Protein AF-A0A259BJZ9-F1 (afdb_monomer_lite)

Secondary structure (DSSP, 8-state):
---------TTTS--------TTHHHHHHHHHHHHSTTTTT-S-SHHHHHHHHHHHHHHHTSSS--HHHHHHHHHHHHHHHHHHS--SSSGGG-TTTTTGGGS-SSHHHHTSTTSS-SS-GGGGGHHHHHHTTSS--

Radius of gyration: 18.39 Å; chains: 1; bounding box: 42×37×54 Å

Foldseek 3Di:
DDDDPDDDDPVNDDPPPDDPCVCVVVVQVVVLCVVPNLCSLDPDCVLVVLLLQLCVVQVVVVPDDHSLLSSQLSQLLVLLVVLVPDPDDVPPPRFQNVQCVVFDNDSVRRSDQQSRHNDDSNVSCPSVCCVVVVDPD

pLDDT: mean 79.38, std 12.77, range [34.75, 93.5]

Structure (mmCIF, N/CA/C/O backbone):
data_AF-A0A259BJZ9-F1
#
_entry.id   AF-A0A259BJZ9-F1
#
loop_
_atom_site.group_PDB
_atom_site.id
_atom_site.type_symbol
_atom_site.label_atom_id
_atom_site.label_alt_id
_atom_site.label_comp_id
_atom_site.label_asym_id
_atom_site.label_entity_id
_atom_site.label_seq_id
_atom_site.pdbx_PDB_ins_code
_atom_site.Cartn_x
_atom_site.Cartn_y
_atom_site.Cartn_z
_atom_site.occupancy
_atom_site.B_iso_or_equiv
_atom_site.auth_seq_id
_atom_site.auth_comp_id
_atom_site.auth_asym_id
_atom_site.auth_atom_id
_atom_site.pdbx_PDB_model_num
ATOM 1 N N . MET A 1 1 ? -25.841 13.158 -36.930 1.00 34.75 1 MET A N 1
ATOM 2 C CA . MET A 1 1 ? -25.240 13.089 -35.580 1.00 34.75 1 MET A CA 1
ATOM 3 C C . MET A 1 1 ? -25.734 14.289 -34.794 1.00 34.75 1 MET A C 1
ATOM 5 O O . MET A 1 1 ? -25.392 15.411 -35.137 1.00 34.75 1 MET A O 1
ATOM 9 N N . THR A 1 2 ? -26.622 14.067 -33.833 1.00 39.22 2 THR A N 1
ATOM 10 C CA . THR A 1 2 ? -27.278 15.107 -33.030 1.00 39.22 2 THR A CA 1
ATOM 11 C C . THR A 1 2 ? -26.393 15.444 -31.830 1.00 39.22 2 THR A C 1
ATOM 13 O O . THR A 1 2 ? -26.201 14.609 -30.951 1.00 39.22 2 THR A O 1
ATOM 16 N N . ALA A 1 3 ? -25.812 16.645 -31.808 1.00 47.62 3 ALA A N 1
ATOM 17 C CA . ALA A 1 3 ? -25.043 17.137 -30.668 1.00 47.62 3 ALA A CA 1
ATOM 18 C C . ALA A 1 3 ? -26.011 17.589 -29.563 1.00 47.62 3 ALA A C 1
ATOM 20 O O . ALA A 1 3 ? -26.639 18.642 -29.671 1.00 47.62 3 ALA A O 1
ATOM 21 N N . ALA A 1 4 ? -26.164 16.773 -28.520 1.00 52.53 4 ALA A N 1
ATOM 22 C CA . ALA A 1 4 ? -26.916 17.144 -27.329 1.00 52.53 4 ALA A CA 1
ATOM 23 C C . ALA A 1 4 ? -26.054 18.075 -26.462 1.00 52.53 4 ALA A C 1
ATOM 25 O O . ALA A 1 4 ? -25.065 17.650 -25.867 1.00 52.53 4 ALA A O 1
ATOM 26 N N . TRP A 1 5 ? -26.424 19.354 -26.410 1.00 53.88 5 TRP A N 1
ATOM 27 C CA . TRP A 1 5 ? -25.832 20.340 -25.508 1.00 53.88 5 TRP A CA 1
ATOM 28 C C . TRP A 1 5 ? -26.392 20.136 -24.094 1.00 53.88 5 TRP A C 1
ATOM 30 O O . TRP A 1 5 ? -27.387 20.745 -23.714 1.00 53.88 5 TRP A O 1
ATOM 40 N N . GLY A 1 6 ? -25.781 19.226 -23.335 1.00 62.59 6 GLY A N 1
ATOM 41 C CA . GLY A 1 6 ? -26.036 19.049 -21.904 1.00 62.59 6 GLY A CA 1
ATOM 42 C C . GLY A 1 6 ? -25.027 19.830 -21.060 1.00 62.59 6 GLY A C 1
ATOM 43 O O . GLY A 1 6 ? -23.846 19.895 -21.399 1.00 62.59 6 GLY A O 1
ATOM 44 N N . ILE A 1 7 ? -25.485 20.422 -19.956 1.00 59.72 7 ILE A N 1
ATOM 45 C CA . ILE A 1 7 ? -24.616 21.024 -18.936 1.00 59.72 7 ILE A CA 1
ATOM 46 C C . ILE A 1 7 ? -23.792 19.892 -18.309 1.00 59.72 7 ILE A C 1
ATOM 48 O O . ILE A 1 7 ? -24.357 19.020 -17.655 1.00 59.72 7 ILE A O 1
ATOM 52 N N . LEU A 1 8 ? -22.472 19.903 -18.518 1.00 57.41 8 LEU A N 1
ATOM 53 C CA . LEU A 1 8 ? -21.542 18.966 -17.879 1.00 57.41 8 LEU A CA 1
ATOM 54 C C . LEU A 1 8 ? -21.640 19.113 -16.357 1.00 57.41 8 LEU A C 1
ATOM 56 O O . LEU A 1 8 ? -21.327 20.178 -15.816 1.00 57.41 8 LEU A O 1
ATOM 60 N N . GLN A 1 9 ? -22.054 18.056 -15.656 1.00 61.16 9 GLN A N 1
ATOM 61 C CA . GLN A 1 9 ? -21.963 18.027 -14.203 1.00 61.16 9 GLN A CA 1
ATOM 62 C C . GLN A 1 9 ? -20.505 17.773 -13.787 1.00 61.16 9 GLN A C 1
ATOM 64 O O . GLN A 1 9 ? -19.765 17.084 -14.490 1.00 61.16 9 GLN A O 1
ATOM 69 N N . PRO A 1 10 ? -20.050 18.276 -12.625 1.00 57.12 10 PRO A N 1
ATOM 70 C CA . PRO A 1 10 ? -18.699 18.007 -12.123 1.00 57.12 10 PRO A CA 1
ATOM 71 C C . PRO A 1 10 ? -18.361 16.511 -11.981 1.00 57.12 10 PRO A C 1
ATOM 73 O O . PRO A 1 10 ? -17.187 16.153 -11.987 1.00 57.12 10 PRO A O 1
ATOM 76 N N . SER A 1 11 ? -19.371 15.641 -11.870 1.00 58.53 11 SER A N 1
ATOM 77 C CA . SER A 1 11 ? -19.234 14.178 -11.907 1.00 58.53 11 SER A CA 1
ATOM 78 C C . SER A 1 11 ? -18.813 13.624 -13.270 1.00 58.53 11 SER A C 1
ATOM 80 O O . SER A 1 11 ? -18.213 12.553 -13.324 1.00 58.53 11 SER A O 1
ATOM 82 N N . ASP A 1 12 ? -19.110 14.345 -14.352 1.00 57.78 12 ASP A N 1
ATOM 83 C CA . ASP A 1 12 ? -18.918 13.901 -15.738 1.00 57.78 12 ASP A CA 1
ATOM 84 C C . ASP A 1 12 ? -17.496 14.180 -16.238 1.00 57.78 12 ASP A C 1
ATOM 86 O O . ASP A 1 12 ? -17.064 13.653 -17.264 1.00 57.78 12 ASP A O 1
ATOM 90 N N . ILE A 1 13 ? -16.745 15.001 -15.500 1.00 61.94 13 ILE A N 1
ATOM 91 C CA . ILE A 1 13 ? -15.348 15.301 -15.783 1.00 61.94 13 ILE A CA 1
ATOM 92 C C . ILE A 1 13 ? -14.497 14.397 -14.886 1.00 61.94 13 ILE A C 1
ATOM 94 O O . ILE A 1 13 ? -14.336 14.698 -13.697 1.00 61.94 13 ILE A O 1
ATOM 98 N N . PRO A 1 14 ? -13.898 13.305 -15.404 1.00 56.66 14 PRO A N 1
ATOM 99 C CA . PRO A 1 14 ? -12.884 12.594 -14.644 1.00 56.66 14 PRO A CA 1
ATOM 100 C C . PRO A 1 14 ? -11.794 13.603 -14.282 1.00 56.66 14 PRO A C 1
ATOM 102 O O . PRO A 1 14 ? -11.233 14.261 -15.159 1.00 56.66 14 PRO A O 1
ATOM 105 N N . SER A 1 15 ? -11.526 13.763 -12.984 1.00 57.22 15 SER A N 1
ATOM 106 C CA . SER A 1 15 ? -10.479 14.649 -12.469 1.00 57.22 15 SER A CA 1
ATOM 107 C C . SER A 1 15 ? -9.121 14.207 -13.021 1.00 57.22 15 SER A C 1
ATOM 109 O O . SER A 1 15 ? -8.409 13.382 -12.446 1.00 57.22 15 SER A O 1
ATOM 111 N N . ALA A 1 16 ? -8.769 14.727 -14.194 1.00 54.88 16 ALA A N 1
ATOM 112 C CA . ALA A 1 16 ? -7.509 14.461 -14.849 1.00 54.88 16 ALA A CA 1
ATOM 113 C C . ALA A 1 16 ? -6.460 15.364 -14.207 1.00 54.88 16 ALA A C 1
ATOM 115 O O . ALA A 1 16 ? -6.182 16.479 -14.657 1.00 54.88 16 ALA A O 1
ATOM 116 N N . ARG A 1 17 ? -5.863 14.888 -13.113 1.00 56.38 17 ARG A N 1
ATOM 117 C CA . ARG A 1 17 ? -4.683 15.536 -12.549 1.00 56.38 17 ARG A CA 1
ATOM 118 C C . ARG A 1 17 ? -3.557 15.435 -13.577 1.00 56.38 17 ARG A C 1
ATOM 120 O O . ARG A 1 17 ? -2.980 14.366 -13.762 1.00 56.38 17 ARG A O 1
ATOM 127 N N . ARG A 1 18 ? -3.242 16.546 -14.250 1.00 56.72 18 ARG A N 1
ATOM 128 C CA . ARG A 1 18 ? -2.098 16.631 -15.167 1.00 56.72 18 ARG A CA 1
ATOM 129 C C . ARG A 1 18 ? -0.804 16.439 -14.377 1.00 56.72 18 ARG A C 1
ATOM 131 O O . ARG A 1 18 ? -0.284 17.373 -13.778 1.00 56.72 18 ARG A O 1
ATOM 138 N N . LEU A 1 19 ? -0.295 15.211 -14.359 1.00 61.28 19 LEU A N 1
ATOM 139 C CA . LEU A 1 19 ? 1.058 14.912 -13.906 1.00 61.28 19 LEU A CA 1
ATOM 140 C C . LEU A 1 19 ? 2.025 15.220 -15.052 1.00 61.28 19 LEU A C 1
ATOM 142 O O . LEU A 1 19 ? 2.070 14.496 -16.044 1.00 61.28 19 LEU A O 1
ATOM 146 N N . GLN A 1 20 ? 2.821 16.279 -14.910 1.00 69.81 20 GLN A N 1
ATOM 147 C CA . GLN A 1 20 ? 3.945 16.563 -15.805 1.00 69.81 20 GLN A CA 1
ATOM 148 C C . GLN A 1 20 ? 5.116 15.622 -15.488 1.00 69.81 20 GLN A C 1
ATOM 150 O O . GLN A 1 20 ? 6.146 16.034 -14.971 1.00 69.81 20 GLN A O 1
ATOM 155 N N . SER A 1 21 ? 4.959 14.326 -15.761 1.00 74.50 21 SER A N 1
ATOM 156 C CA . SER A 1 21 ? 6.042 13.362 -15.530 1.00 74.50 21 SER A CA 1
ATOM 157 C C . SER A 1 21 ? 7.103 13.371 -16.634 1.00 74.50 21 SER A C 1
ATOM 159 O O . SER A 1 21 ? 8.088 12.651 -16.509 1.00 74.50 21 SER A O 1
ATOM 161 N N . LEU A 1 22 ? 6.900 14.132 -17.722 1.00 83.38 22 LEU A N 1
ATOM 162 C CA . LEU A 1 22 ? 7.790 14.201 -18.895 1.00 83.38 22 LEU A CA 1
ATOM 163 C C . LEU A 1 22 ? 8.143 12.813 -19.471 1.00 83.38 22 LEU A C 1
ATOM 165 O O . LEU A 1 22 ? 9.207 12.605 -20.039 1.00 83.38 22 LEU A O 1
ATOM 169 N N . GLY A 1 23 ? 7.262 11.823 -19.280 1.00 81.56 23 GLY A N 1
ATOM 170 C CA . GLY A 1 23 ? 7.512 10.438 -19.684 1.00 81.56 23 GLY A CA 1
ATOM 171 C C . GLY A 1 23 ? 8.461 9.656 -18.765 1.00 81.56 23 GLY A C 1
ATOM 172 O O . GLY A 1 23 ? 8.634 8.456 -18.974 1.00 81.56 23 GLY A O 1
ATOM 173 N N . LEU A 1 24 ? 9.007 10.265 -17.708 1.00 84.75 24 LEU A N 1
ATOM 174 C CA . LEU A 1 24 ? 9.949 9.626 -16.786 1.00 84.75 24 LEU A CA 1
ATOM 175 C C . LEU A 1 24 ? 9.333 8.407 -16.090 1.00 84.75 24 LEU A C 1
ATOM 177 O O . LEU A 1 24 ? 9.946 7.346 -16.039 1.00 84.75 24 LEU A O 1
ATOM 181 N N . THR A 1 25 ? 8.079 8.505 -15.637 1.00 79.06 25 THR A N 1
ATOM 182 C CA . THR A 1 25 ? 7.360 7.364 -15.037 1.00 79.06 25 THR A CA 1
ATOM 183 C C . THR A 1 25 ? 7.246 6.188 -16.011 1.00 79.06 25 THR A C 1
ATOM 185 O O . THR A 1 25 ? 7.374 5.033 -15.610 1.00 79.06 25 THR A O 1
ATOM 188 N N . ARG A 1 26 ? 7.041 6.471 -17.306 1.00 82.25 26 ARG A N 1
ATOM 189 C CA . ARG A 1 26 ? 6.970 5.445 -18.355 1.00 82.25 26 ARG A CA 1
ATOM 190 C C . ARG A 1 26 ? 8.341 4.816 -18.600 1.00 82.25 26 ARG A C 1
ATOM 192 O O . ARG A 1 26 ? 8.417 3.599 -18.742 1.00 82.25 26 ARG A O 1
ATOM 199 N N . ALA A 1 27 ? 9.402 5.621 -18.627 1.00 88.56 27 ALA A N 1
ATOM 200 C CA . ALA A 1 27 ? 10.772 5.138 -18.778 1.00 88.56 27 ALA A CA 1
ATOM 201 C C . ALA A 1 27 ? 11.192 4.238 -17.604 1.00 88.56 27 ALA A C 1
ATOM 203 O O . ALA A 1 27 ? 11.663 3.129 -17.840 1.00 88.56 27 ALA A O 1
ATOM 204 N N . ILE A 1 28 ? 10.924 4.659 -16.361 1.00 84.31 28 ILE A N 1
ATOM 205 C CA . ILE A 1 28 ? 11.188 3.867 -15.148 1.00 84.31 28 ILE A CA 1
ATOM 206 C C . ILE A 1 28 ? 10.427 2.542 -15.199 1.00 84.31 28 ILE A C 1
ATOM 208 O O . ILE A 1 28 ? 11.030 1.490 -15.021 1.00 84.31 28 ILE A O 1
ATOM 212 N N . ARG A 1 29 ? 9.121 2.565 -15.508 1.00 79.19 29 ARG A N 1
ATOM 213 C CA . ARG A 1 29 ? 8.328 1.330 -15.614 1.00 79.19 29 ARG A CA 1
ATOM 214 C C . ARG A 1 29 ? 8.902 0.384 -16.669 1.00 79.19 29 ARG A C 1
ATOM 216 O O . ARG A 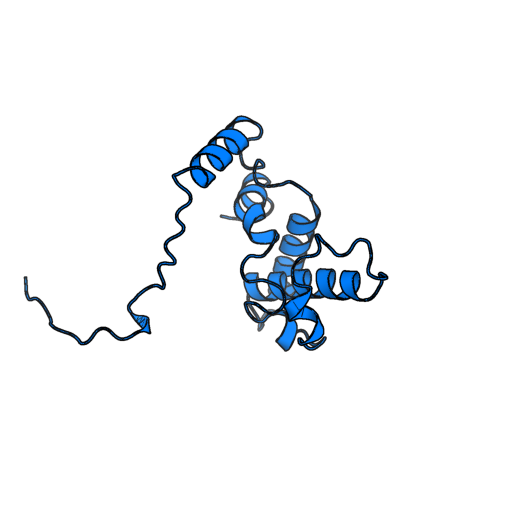1 29 ? 9.030 -0.803 -16.403 1.00 79.19 29 ARG A O 1
ATOM 223 N N . ARG A 1 30 ? 9.293 0.911 -17.835 1.00 85.38 30 ARG A N 1
ATOM 224 C CA . ARG A 1 30 ? 9.889 0.118 -18.921 1.00 85.38 30 ARG A CA 1
ATOM 225 C C . ARG A 1 30 ? 11.252 -0.466 -18.548 1.00 85.38 30 ARG A C 1
ATOM 227 O O . ARG A 1 30 ? 11.549 -1.582 -18.957 1.00 85.38 30 ARG A O 1
ATOM 234 N N . PHE A 1 31 ? 12.083 0.275 -17.819 1.00 88.50 31 PHE A N 1
ATOM 235 C CA . PHE A 1 31 ? 13.356 -0.234 -17.309 1.00 88.50 31 PHE A CA 1
ATOM 236 C C . PHE A 1 31 ? 13.124 -1.347 -16.281 1.00 88.50 31 PHE A C 1
ATOM 238 O O . PHE A 1 31 ? 13.677 -2.434 -16.416 1.00 88.50 31 PHE A O 1
ATOM 245 N N . ASN A 1 32 ? 12.238 -1.105 -15.317 1.00 85.06 32 ASN A N 1
ATOM 246 C CA . ASN A 1 32 ? 11.913 -2.051 -14.257 1.00 85.06 32 ASN A CA 1
ATOM 247 C C . ASN A 1 32 ? 11.310 -3.359 -14.800 1.00 85.06 32 ASN A C 1
ATOM 249 O O . ASN A 1 32 ? 11.719 -4.429 -14.361 1.00 85.06 32 ASN A O 1
ATOM 253 N N . ASP A 1 33 ? 10.407 -3.292 -15.787 1.00 84.69 33 ASP A N 1
ATOM 254 C CA . ASP A 1 33 ? 9.861 -4.488 -16.454 1.00 84.69 33 ASP A CA 1
ATOM 255 C C . ASP A 1 33 ? 10.924 -5.265 -17.238 1.00 84.69 33 ASP A C 1
ATOM 257 O O . ASP A 1 33 ? 10.841 -6.484 -17.340 1.00 84.69 33 ASP A O 1
ATOM 261 N N . LYS A 1 34 ? 11.933 -4.587 -17.799 1.00 87.50 34 LYS A N 1
ATOM 262 C CA . LYS A 1 34 ? 13.050 -5.269 -18.465 1.00 87.50 34 LYS A CA 1
ATOM 263 C C . LYS A 1 34 ? 13.996 -5.943 -17.475 1.00 87.50 34 LYS A C 1
ATOM 265 O O . LYS A 1 34 ? 14.548 -6.985 -17.802 1.00 87.50 34 LYS A O 1
ATOM 270 N N . ALA A 1 35 ? 14.213 -5.335 -16.310 1.00 88.19 35 ALA A N 1
ATOM 271 C CA . ALA A 1 35 ? 15.095 -5.880 -15.285 1.00 88.19 35 ALA A CA 1
ATOM 272 C C . ALA A 1 35 ? 14.461 -7.091 -14.589 1.00 88.19 35 ALA A C 1
ATOM 274 O O . ALA A 1 35 ? 15.096 -8.135 -14.470 1.00 88.19 35 ALA A O 1
ATOM 275 N N . VAL A 1 36 ? 13.206 -6.955 -14.146 1.00 86.25 36 VAL A N 1
ATOM 276 C CA . VAL A 1 36 ? 12.453 -8.026 -13.485 1.00 86.25 36 VAL A CA 1
ATOM 277 C C . VAL A 1 36 ? 11.004 -8.011 -13.992 1.00 86.25 36 VAL A C 1
ATOM 279 O O . VAL A 1 36 ? 10.170 -7.268 -13.454 1.00 86.25 36 VAL A O 1
ATOM 282 N N . PRO A 1 37 ? 10.683 -8.816 -15.022 1.00 85.38 37 PRO A N 1
ATOM 283 C CA . PRO A 1 37 ? 9.367 -8.825 -15.655 1.00 85.38 37 PRO A CA 1
ATOM 284 C C . PRO A 1 37 ? 8.222 -8.987 -14.655 1.00 85.38 37 PRO A C 1
ATOM 286 O O . PRO A 1 37 ? 8.203 -9.918 -13.852 1.00 85.38 37 PRO A O 1
ATOM 289 N N . GLY A 1 38 ? 7.282 -8.038 -14.672 1.00 82.19 38 GLY A N 1
ATOM 290 C CA . GLY A 1 38 ? 6.071 -8.044 -13.847 1.00 82.19 38 GLY A CA 1
ATOM 291 C C . GLY A 1 38 ? 6.278 -7.805 -12.344 1.00 82.19 38 GLY A C 1
ATOM 292 O O . GLY A 1 38 ? 5.311 -7.515 -11.641 1.00 82.19 38 GLY A O 1
ATOM 293 N N . MET A 1 39 ? 7.519 -7.824 -11.847 1.00 82.75 39 MET A N 1
ATOM 294 C CA . MET A 1 39 ? 7.859 -7.532 -10.447 1.00 82.75 39 MET A CA 1
ATOM 295 C C . MET A 1 39 ? 8.625 -6.223 -10.258 1.00 82.75 39 MET A C 1
ATOM 297 O O . MET A 1 39 ? 8.838 -5.800 -9.127 1.00 82.75 39 MET A O 1
ATOM 301 N N . GLY A 1 40 ? 8.987 -5.522 -11.330 1.00 76.31 40 GLY A N 1
ATOM 302 C CA . GLY A 1 40 ? 9.796 -4.307 -11.256 1.00 76.31 40 GLY A CA 1
ATOM 303 C C . GLY A 1 40 ? 9.194 -3.133 -10.452 1.00 76.31 40 GLY A C 1
ATOM 304 O O . GLY A 1 40 ? 9.886 -2.161 -10.159 1.00 76.31 40 GLY A O 1
ATOM 305 N N . GLY A 1 41 ? 7.912 -3.187 -10.075 1.00 74.12 41 GLY A N 1
ATOM 306 C CA . GLY A 1 41 ? 7.278 -2.231 -9.149 1.00 74.12 41 GLY A CA 1
ATOM 307 C C . GLY A 1 41 ? 7.427 -2.581 -7.660 1.00 74.12 41 GLY A C 1
ATOM 308 O O . GLY A 1 41 ? 6.993 -1.807 -6.800 1.00 74.12 41 GLY A O 1
ATOM 309 N N . LEU A 1 42 ? 8.003 -3.743 -7.346 1.00 78.19 42 LEU A N 1
ATOM 310 C CA . LEU A 1 42 ? 8.135 -4.275 -5.997 1.00 78.19 42 LEU A CA 1
ATOM 311 C C . LEU A 1 42 ? 9.504 -3.915 -5.417 1.00 78.19 42 LEU A C 1
ATOM 313 O O . LEU A 1 42 ? 10.515 -4.525 -5.744 1.00 78.19 42 LEU A O 1
ATOM 317 N N . TRP A 1 43 ? 9.532 -2.930 -4.524 1.00 72.75 43 TRP A N 1
ATOM 318 C CA . TRP A 1 43 ? 10.751 -2.595 -3.779 1.00 72.75 43 TRP A CA 1
ATOM 319 C C . TRP A 1 43 ? 10.859 -3.349 -2.445 1.00 72.75 43 TRP A C 1
ATOM 321 O O . TRP A 1 43 ? 11.953 -3.594 -1.950 1.00 72.75 43 TRP A O 1
ATOM 331 N N . PHE A 1 44 ? 9.722 -3.735 -1.862 1.00 77.12 44 PHE A N 1
ATOM 332 C CA . PHE A 1 44 ? 9.648 -4.447 -0.589 1.00 77.12 44 PHE A CA 1
ATOM 333 C C . PHE A 1 44 ? 8.439 -5.393 -0.596 1.00 77.12 44 PHE A C 1
ATOM 335 O O . PHE A 1 44 ? 7.439 -5.079 -1.235 1.00 77.12 44 PHE A O 1
ATOM 342 N N . ALA A 1 45 ? 8.500 -6.523 0.115 1.00 83.00 45 ALA A N 1
ATOM 343 C CA . ALA A 1 45 ? 7.453 -7.554 0.081 1.00 83.00 45 ALA A CA 1
ATOM 344 C C . ALA A 1 45 ? 6.190 -7.220 0.906 1.00 83.00 45 ALA A C 1
ATOM 346 O O . ALA A 1 45 ? 5.097 -7.654 0.550 1.00 83.00 45 ALA A O 1
ATOM 347 N N . MET A 1 46 ? 6.299 -6.428 1.984 1.00 86.06 46 MET A N 1
ATOM 348 C CA . MET A 1 46 ? 5.169 -6.052 2.860 1.00 86.06 46 MET A CA 1
ATOM 349 C C . MET A 1 46 ? 3.897 -5.615 2.119 1.00 86.06 46 MET A C 1
ATOM 351 O O . MET A 1 46 ? 2.828 -6.101 2.487 1.00 86.06 46 MET A O 1
ATOM 355 N N . PRO A 1 47 ? 3.935 -4.742 1.091 1.00 85.38 47 PRO A N 1
ATOM 356 C CA . PRO A 1 47 ? 2.705 -4.304 0.446 1.00 85.38 47 PRO A CA 1
ATOM 357 C C . PRO A 1 47 ? 1.987 -5.433 -0.313 1.00 85.38 47 PRO A C 1
ATOM 359 O O . PRO A 1 47 ? 0.765 -5.368 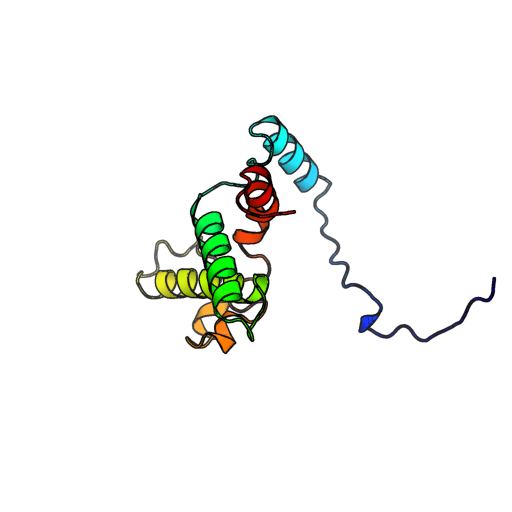-0.450 1.00 85.38 47 PRO A O 1
ATOM 362 N N . LEU A 1 48 ? 2.685 -6.503 -0.725 1.00 88.31 48 LEU A N 1
ATOM 363 C CA . LEU A 1 48 ? 2.037 -7.732 -1.209 1.00 88.31 48 LEU A CA 1
ATOM 364 C C . LEU A 1 48 ? 1.271 -8.419 -0.085 1.00 88.31 48 LEU A C 1
ATOM 366 O O . LEU A 1 48 ? 0.096 -8.738 -0.246 1.00 88.31 48 LEU A O 1
ATOM 370 N N . ILE A 1 49 ? 1.915 -8.593 1.070 1.00 90.19 49 ILE A N 1
ATOM 371 C CA . ILE A 1 49 ? 1.319 -9.250 2.239 1.00 90.19 49 ILE A CA 1
ATOM 372 C C . ILE A 1 49 ? 0.069 -8.490 2.697 1.00 90.19 49 ILE A C 1
ATOM 374 O O . ILE A 1 49 ? -0.985 -9.095 2.887 1.00 90.19 49 ILE A O 1
ATOM 378 N N . TRP A 1 50 ? 0.143 -7.161 2.811 1.00 89.81 50 TRP A N 1
ATOM 379 C CA . TRP A 1 50 ? -1.007 -6.330 3.185 1.00 89.81 50 TRP A CA 1
ATOM 380 C C . TRP A 1 50 ? -2.140 -6.398 2.159 1.00 89.81 50 TRP A C 1
ATOM 382 O O . TRP A 1 50 ? -3.311 -6.434 2.541 1.00 89.81 50 TRP A O 1
ATOM 392 N N . SER A 1 51 ? -1.809 -6.477 0.867 1.00 89.12 51 SER A N 1
ATOM 393 C CA . SER A 1 51 ? -2.804 -6.654 -0.196 1.00 89.12 51 SER A CA 1
ATOM 394 C C . SER A 1 51 ? -3.520 -7.995 -0.077 1.00 89.12 51 SER A C 1
ATOM 396 O O . SER A 1 51 ? -4.749 -8.038 -0.093 1.00 89.12 51 SER A O 1
ATOM 398 N N . MET A 1 52 ? -2.765 -9.079 0.113 1.00 91.50 52 MET A N 1
ATOM 399 C CA . MET A 1 52 ? -3.314 -10.425 0.284 1.00 91.50 52 MET A CA 1
ATOM 400 C C . MET A 1 52 ? -4.170 -10.533 1.544 1.00 91.50 52 MET A C 1
ATOM 402 O O . MET A 1 52 ? -5.251 -11.125 1.509 1.00 91.50 52 MET A O 1
ATOM 406 N N . LEU A 1 53 ? -3.736 -9.912 2.643 1.00 92.06 53 LEU A N 1
ATOM 407 C CA . LEU A 1 53 ? -4.516 -9.849 3.873 1.00 92.06 53 LEU A CA 1
ATOM 408 C C . LEU A 1 53 ? -5.830 -9.090 3.654 1.00 92.06 53 LEU A C 1
ATOM 410 O O . LEU A 1 53 ? -6.886 -9.586 4.037 1.00 92.06 53 LEU A O 1
ATOM 414 N N . GLY A 1 54 ? -5.790 -7.943 2.971 1.00 90.50 54 GLY A N 1
ATOM 415 C CA . GLY A 1 54 ? -6.985 -7.176 2.617 1.00 90.50 54 GLY A CA 1
ATOM 416 C C . GLY A 1 54 ? -7.979 -7.966 1.761 1.00 90.50 54 GLY A C 1
ATOM 417 O O . GLY A 1 54 ? -9.176 -7.960 2.046 1.00 90.50 54 GLY A O 1
ATOM 418 N N . ILE A 1 55 ? -7.489 -8.704 0.760 1.00 89.75 55 ILE A N 1
ATOM 419 C CA . ILE A 1 55 ? -8.315 -9.592 -0.074 1.00 89.75 55 ILE A CA 1
ATOM 420 C C . ILE A 1 55 ? -8.932 -10.703 0.776 1.00 89.75 55 ILE A C 1
ATOM 422 O O . ILE A 1 55 ? -10.130 -10.970 0.675 1.00 89.75 55 ILE A O 1
ATOM 426 N N . ARG A 1 56 ? -8.137 -11.343 1.641 1.00 92.00 56 ARG A N 1
ATOM 427 C CA . ARG A 1 56 ? -8.621 -12.420 2.508 1.00 92.00 56 ARG A CA 1
ATOM 428 C C . ARG A 1 56 ? -9.689 -11.931 3.483 1.00 92.00 56 ARG A C 1
ATOM 430 O O . ARG A 1 56 ? -10.676 -12.635 3.681 1.00 92.00 56 ARG A O 1
ATOM 437 N N . VAL A 1 57 ? -9.496 -10.758 4.083 1.00 90.81 57 VAL A N 1
ATOM 438 C CA . VAL A 1 57 ? -10.469 -10.131 4.989 1.00 90.81 57 VAL A CA 1
ATOM 439 C C . VAL A 1 57 ? -11.769 -9.837 4.247 1.00 90.81 57 VAL A C 1
ATOM 441 O O . VAL A 1 57 ? -12.829 -10.237 4.717 1.00 90.81 57 VAL A O 1
ATOM 444 N N . ALA A 1 58 ? -11.693 -9.239 3.055 1.00 91.25 58 ALA A N 1
ATOM 445 C CA . ALA A 1 58 ? -12.880 -8.950 2.255 1.00 91.25 58 ALA A CA 1
ATOM 446 C C . ALA A 1 58 ? -13.666 -10.218 1.883 1.00 91.25 58 ALA A C 1
ATOM 448 O O . ALA A 1 58 ? -14.887 -10.223 1.980 1.00 91.25 58 ALA A O 1
ATOM 449 N N . ARG A 1 59 ? -12.978 -11.313 1.523 1.00 89.94 59 ARG A N 1
ATOM 450 C CA . ARG A 1 59 ? -13.630 -12.601 1.223 1.00 89.94 59 ARG A CA 1
ATOM 451 C C . ARG A 1 59 ? -14.345 -13.200 2.434 1.00 89.94 59 ARG A C 1
ATOM 453 O O . ARG A 1 59 ? -15.412 -13.770 2.273 1.00 89.94 59 ARG A O 1
ATOM 460 N N . LYS A 1 60 ? -13.770 -13.073 3.634 1.00 90.81 60 LYS A N 1
ATOM 461 C CA . LYS A 1 60 ? -14.377 -13.598 4.869 1.00 90.81 60 LYS A CA 1
ATOM 462 C C . LYS A 1 60 ? -15.604 -12.817 5.328 1.00 90.81 60 LYS A C 1
ATOM 464 O O . LYS A 1 60 ? -16.413 -13.367 6.060 1.00 90.81 60 LYS A O 1
ATOM 469 N N . LEU A 1 61 ? -15.698 -11.538 4.975 1.00 85.25 61 LEU A N 1
ATOM 470 C CA . LEU A 1 61 ? -16.758 -10.676 5.485 1.00 85.25 61 LEU A CA 1
ATOM 471 C C . LEU A 1 61 ? -18.093 -10.852 4.758 1.00 85.25 61 LEU A C 1
ATOM 473 O O . LEU A 1 61 ? -19.066 -10.354 5.302 1.00 85.25 61 LEU A O 1
ATOM 477 N N . GLU A 1 62 ? -18.140 -11.555 3.612 1.00 71.38 62 GLU A N 1
ATOM 478 C CA . GLU A 1 62 ? -19.295 -11.879 2.734 1.00 71.38 62 GLU A CA 1
ATOM 479 C C . GLU A 1 62 ? -20.225 -10.699 2.368 1.00 71.38 62 GLU A C 1
ATOM 481 O O . GLU A 1 62 ? -20.440 -10.411 1.193 1.00 71.38 62 GLU A O 1
ATOM 486 N N . ARG A 1 63 ? -20.737 -9.967 3.357 1.00 75.38 63 ARG A N 1
ATOM 487 C CA . ARG A 1 63 ? -21.390 -8.660 3.280 1.00 75.38 63 ARG A CA 1
ATOM 488 C C . ARG A 1 63 ? -20.523 -7.611 3.972 1.00 75.38 63 ARG A C 1
ATOM 490 O O . ARG A 1 63 ? -20.657 -7.344 5.163 1.00 75.38 63 ARG A O 1
ATOM 497 N N . GLY A 1 64 ? -19.629 -6.996 3.208 1.00 76.44 64 GLY A N 1
ATOM 498 C CA . GLY A 1 64 ? -18.713 -6.003 3.744 1.00 76.44 64 GLY A CA 1
ATOM 499 C C . GLY A 1 64 ? -17.972 -5.203 2.674 1.00 76.44 64 GLY A C 1
ATOM 500 O O . GLY A 1 64 ? -18.216 -5.357 1.477 1.00 76.44 64 GLY A O 1
ATOM 501 N N . PRO A 1 65 ? -17.068 -4.318 3.105 1.00 81.00 65 PRO A N 1
ATOM 502 C CA . PRO A 1 65 ? -16.289 -3.473 2.215 1.00 81.00 65 PRO A CA 1
ATOM 503 C C . PRO A 1 65 ? -15.384 -4.297 1.298 1.00 81.00 65 PRO A C 1
ATOM 505 O O . PRO A 1 65 ? -14.733 -5.257 1.717 1.00 81.00 65 PRO A O 1
ATOM 508 N N . GLY A 1 66 ? -15.319 -3.882 0.032 1.00 87.94 66 GLY A N 1
ATOM 509 C CA . GLY A 1 66 ? -14.616 -4.626 -1.008 1.00 87.94 66 GLY A CA 1
ATOM 510 C C . GLY A 1 66 ? -13.106 -4.779 -0.747 1.00 87.94 66 GLY A C 1
ATOM 511 O O . GLY A 1 66 ? -12.534 -4.073 0.094 1.00 87.94 66 GLY A O 1
ATOM 512 N N . PRO A 1 67 ? -12.412 -5.644 -1.511 1.00 87.62 67 PRO A N 1
ATOM 513 C CA . PRO A 1 67 ? -10.986 -5.946 -1.325 1.00 87.62 67 PRO A CA 1
ATOM 514 C C . PRO A 1 67 ? -10.080 -4.712 -1.256 1.00 87.62 67 PRO A C 1
ATOM 516 O O . PRO A 1 67 ? -9.156 -4.652 -0.450 1.00 87.62 67 PRO A O 1
ATOM 519 N N . ILE A 1 68 ? -10.381 -3.686 -2.056 1.00 86.00 68 ILE A N 1
ATOM 520 C CA . ILE A 1 68 ? -9.647 -2.414 -2.093 1.00 86.00 68 ILE A CA 1
ATOM 521 C C . ILE A 1 68 ? -9.762 -1.663 -0.760 1.00 86.00 68 ILE A C 1
ATOM 523 O O . ILE A 1 68 ? -8.758 -1.173 -0.245 1.00 86.00 68 ILE A O 1
ATOM 527 N N . GLN A 1 69 ? -10.971 -1.558 -0.208 1.00 89.81 69 GLN A N 1
ATOM 528 C CA . GLN A 1 69 ? -11.230 -0.846 1.047 1.00 89.81 69 GLN A CA 1
ATOM 529 C C . GLN A 1 69 ? -10.619 -1.599 2.231 1.00 89.81 69 GLN A C 1
ATOM 531 O O . GLN A 1 69 ? -9.966 -0.992 3.076 1.00 89.81 69 GLN A O 1
ATOM 536 N N . SER A 1 70 ? -10.751 -2.925 2.234 1.00 91.31 70 SER A N 1
ATOM 537 C CA . SER A 1 70 ? -10.136 -3.795 3.237 1.00 91.31 70 SER A CA 1
ATOM 538 C C . SER A 1 70 ? -8.605 -3.715 3.203 1.00 91.31 70 SER A C 1
ATOM 540 O O . SER A 1 70 ? -7.975 -3.551 4.243 1.00 91.31 70 SER A O 1
ATOM 542 N N . ALA A 1 71 ? -7.988 -3.723 2.017 1.00 89.81 71 ALA A N 1
ATOM 543 C CA . ALA A 1 71 ? -6.541 -3.547 1.880 1.00 89.81 71 ALA A CA 1
ATOM 544 C C . ALA A 1 71 ? -6.067 -2.144 2.300 1.00 89.81 71 ALA A C 1
ATOM 546 O O . ALA A 1 71 ? -5.020 -2.020 2.931 1.00 89.81 71 ALA A O 1
ATOM 547 N N . ASN A 1 72 ? -6.842 -1.091 2.006 1.00 89.50 72 ASN A N 1
ATOM 548 C CA . ASN A 1 72 ? -6.545 0.259 2.498 1.00 89.50 72 ASN A CA 1
ATOM 549 C C . ASN A 1 72 ? -6.544 0.312 4.026 1.00 89.50 72 ASN A C 1
ATOM 551 O O . ASN A 1 72 ? -5.630 0.891 4.603 1.00 89.50 72 ASN A O 1
ATOM 555 N N . ALA A 1 73 ? -7.540 -0.305 4.668 1.00 92.19 73 ALA A N 1
ATOM 556 C CA . ALA A 1 73 ? -7.638 -0.334 6.121 1.00 92.19 73 ALA A CA 1
ATOM 557 C C . ALA A 1 73 ? -6.458 -1.078 6.758 1.00 92.19 73 ALA A C 1
ATOM 559 O O . ALA A 1 73 ? -5.872 -0.579 7.715 1.00 92.19 73 ALA A O 1
ATOM 560 N N . VAL A 1 74 ? -6.074 -2.233 6.199 1.00 92.38 74 VAL A N 1
ATOM 561 C CA . VAL A 1 74 ? -4.910 -3.013 6.652 1.00 92.38 74 VAL A CA 1
ATOM 562 C C . VAL A 1 74 ? -3.624 -2.194 6.548 1.00 92.38 74 VAL A C 1
ATOM 564 O O . VAL A 1 74 ? -2.861 -2.114 7.509 1.00 92.38 74 VAL A O 1
ATOM 567 N N . GLU A 1 75 ? -3.383 -1.562 5.398 1.00 90.69 75 GLU A N 1
ATOM 568 C CA . GLU A 1 75 ? -2.173 -0.765 5.192 1.00 90.69 75 GLU A CA 1
ATOM 569 C C . GLU A 1 75 ? -2.159 0.480 6.095 1.00 90.69 75 GLU A C 1
ATOM 571 O O . GLU A 1 75 ? -1.147 0.770 6.735 1.00 90.69 75 GLU A O 1
ATOM 576 N N . ALA A 1 76 ? -3.292 1.179 6.221 1.00 92.31 76 ALA A N 1
ATOM 577 C CA . ALA A 1 76 ? -3.431 2.328 7.111 1.00 92.31 76 ALA A CA 1
ATOM 578 C C . ALA A 1 76 ? -3.201 1.943 8.580 1.00 92.31 76 ALA A C 1
ATOM 580 O O . ALA A 1 76 ? -2.517 2.675 9.293 1.00 92.31 76 ALA A O 1
ATOM 581 N N . LEU A 1 77 ? -3.712 0.789 9.023 1.00 92.69 77 LEU A N 1
ATOM 582 C CA . LEU A 1 77 ? -3.479 0.263 10.368 1.00 92.69 77 LEU A CA 1
ATOM 583 C C . LEU A 1 77 ? -1.993 -0.011 10.612 1.00 92.69 77 LEU A C 1
ATOM 585 O O . LEU A 1 77 ? -1.453 0.439 11.619 1.00 92.69 77 LEU A O 1
ATOM 589 N N . ALA A 1 78 ? -1.324 -0.702 9.682 1.00 89.88 78 ALA A N 1
ATOM 590 C CA . ALA A 1 78 ? 0.102 -1.008 9.791 1.00 89.88 78 ALA A CA 1
ATOM 591 C C . ALA A 1 78 ? 0.944 0.272 9.907 1.00 89.88 78 ALA A C 1
ATOM 593 O O . ALA A 1 78 ? 1.817 0.372 10.768 1.00 89.88 78 ALA A O 1
ATOM 594 N N . MET A 1 79 ? 0.640 1.283 9.087 1.00 88.75 79 MET A N 1
ATOM 595 C CA . MET A 1 79 ? 1.312 2.582 9.160 1.00 88.75 79 MET A CA 1
ATOM 596 C C . MET A 1 79 ? 1.007 3.314 10.470 1.00 88.75 79 MET A C 1
ATOM 598 O O . MET A 1 79 ? 1.892 3.946 11.038 1.00 88.75 79 MET A O 1
ATOM 602 N N . LYS A 1 80 ? -0.225 3.225 10.977 1.00 90.75 80 LYS A N 1
ATOM 603 C CA . LYS A 1 80 ? -0.618 3.884 12.226 1.00 90.75 80 LYS A CA 1
ATOM 604 C C . LYS A 1 80 ? 0.045 3.263 13.455 1.00 90.75 80 LYS A C 1
ATOM 606 O O . LYS A 1 80 ? 0.458 4.000 14.343 1.00 90.75 80 LYS A O 1
ATOM 611 N N . LEU A 1 81 ? 0.186 1.937 13.486 1.00 89.75 81 LEU A N 1
ATOM 612 C CA . LEU A 1 81 ? 0.957 1.229 14.514 1.00 89.75 81 LEU A CA 1
ATOM 613 C C . LEU A 1 81 ? 2.434 1.634 14.460 1.00 89.75 81 LEU A C 1
ATOM 615 O O . LEU A 1 81 ? 2.998 2.030 15.473 1.00 89.75 81 LEU A O 1
ATOM 619 N N . ALA A 1 82 ? 3.026 1.665 13.262 1.00 86.75 82 ALA A N 1
ATOM 620 C CA . ALA A 1 82 ? 4.412 2.095 13.086 1.00 86.75 82 ALA A CA 1
ATOM 621 C C . ALA A 1 82 ? 4.666 3.548 13.537 1.00 86.75 82 ALA A C 1
ATOM 623 O O . ALA A 1 82 ? 5.759 3.852 14.007 1.00 86.75 82 ALA A O 1
ATOM 624 N N . LEU A 1 83 ? 3.672 4.437 13.410 1.00 85.62 83 LEU A N 1
ATOM 625 C CA . LEU A 1 83 ? 3.741 5.810 13.927 1.00 85.62 83 LEU A CA 1
ATOM 626 C C . LEU A 1 83 ? 3.598 5.889 15.455 1.00 85.62 83 LEU A C 1
ATOM 628 O O . LEU A 1 83 ? 4.059 6.864 16.035 1.00 85.62 83 LEU A O 1
ATOM 632 N N . LYS A 1 84 ? 2.930 4.922 16.095 1.00 84.38 84 LYS A N 1
ATOM 633 C CA . LYS A 1 84 ? 2.717 4.906 17.550 1.00 84.38 84 LYS A CA 1
ATOM 634 C C . LYS A 1 84 ? 3.969 4.447 18.307 1.00 84.38 84 LYS A C 1
ATOM 636 O O . LYS A 1 84 ? 4.251 4.979 19.372 1.00 84.38 84 LYS A O 1
ATOM 641 N N . ASP A 1 85 ? 4.701 3.479 17.760 1.00 74.81 85 ASP A N 1
ATOM 642 C CA . ASP A 1 85 ? 5.756 2.750 18.480 1.00 74.81 85 ASP A CA 1
ATOM 643 C C . ASP A 1 85 ? 7.175 3.351 18.317 1.00 74.81 85 ASP A C 1
ATOM 645 O O . ASP A 1 85 ? 8.167 2.681 18.609 1.00 74.81 85 ASP A O 1
ATOM 649 N N . ARG A 1 86 ? 7.325 4.577 17.793 1.00 70.44 86 ARG A N 1
ATOM 650 C CA . ARG A 1 86 ? 8.637 5.165 17.446 1.00 70.44 86 ARG A CA 1
ATOM 651 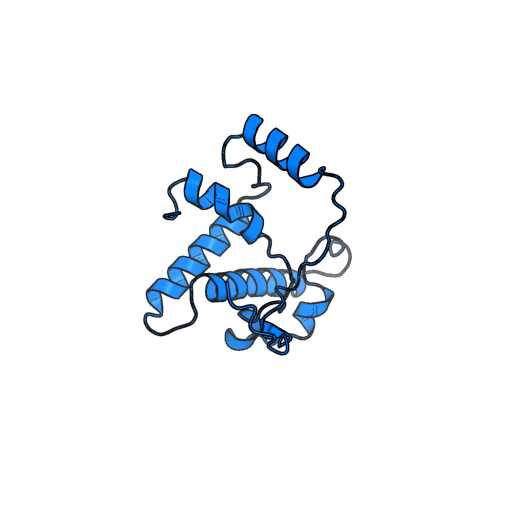C C . ARG A 1 86 ? 8.734 6.626 17.902 1.00 70.44 86 ARG A C 1
ATOM 653 O O . ARG A 1 86 ? 7.816 7.393 17.638 1.00 70.44 86 ARG A O 1
ATOM 660 N N . ASP A 1 87 ? 9.886 7.019 18.457 1.00 63.03 87 ASP A N 1
ATOM 661 C CA . ASP A 1 87 ? 10.231 8.417 18.766 1.00 63.03 87 ASP A CA 1
ATOM 662 C C . ASP A 1 87 ? 10.970 9.092 17.587 1.00 63.03 87 ASP A C 1
ATOM 664 O O . ASP A 1 87 ? 12.127 8.808 17.272 1.00 63.03 87 ASP A O 1
ATOM 668 N N . ASP A 1 88 ? 10.240 9.976 16.908 1.00 60.06 88 ASP A N 1
ATOM 669 C CA . ASP A 1 88 ? 10.570 11.169 16.110 1.00 60.06 88 ASP A CA 1
ATOM 670 C C . ASP A 1 88 ? 11.747 11.243 15.106 1.00 60.06 88 ASP A C 1
ATOM 672 O O . ASP A 1 88 ? 11.613 11.970 14.115 1.00 60.06 88 ASP A O 1
ATOM 676 N N . LYS A 1 89 ? 12.875 10.531 15.250 1.00 56.50 89 LYS A N 1
ATOM 677 C CA . LYS A 1 89 ? 14.073 10.770 14.402 1.00 56.50 89 LYS A CA 1
ATOM 678 C C . LYS A 1 89 ? 14.173 9.920 13.126 1.00 56.50 89 LYS A C 1
ATOM 680 O O . LYS A 1 89 ? 14.732 10.393 12.140 1.00 56.50 89 LYS A O 1
ATOM 685 N N . GLU A 1 90 ? 13.553 8.739 13.062 1.00 57.59 90 GLU A N 1
ATOM 686 C CA . GLU A 1 90 ? 13.481 7.931 11.819 1.00 57.59 90 GLU A CA 1
ATOM 687 C C . GLU A 1 90 ? 12.268 8.279 10.917 1.00 57.59 90 GLU A C 1
ATOM 689 O O . GLU A 1 90 ? 12.078 7.717 9.836 1.00 57.59 90 GLU A O 1
ATOM 694 N N . PHE A 1 91 ? 11.444 9.254 11.323 1.00 56.56 91 PHE A N 1
ATOM 695 C CA . PHE A 1 91 ? 10.111 9.535 10.764 1.00 56.56 91 PHE A CA 1
ATOM 696 C C . PHE A 1 91 ? 10.058 10.135 9.355 1.00 56.56 91 PHE A C 1
ATOM 698 O O . PHE A 1 91 ? 8.966 10.255 8.793 1.00 56.56 91 PHE A O 1
ATOM 705 N N . LEU A 1 92 ? 11.178 10.558 8.766 1.00 54.75 92 LEU A N 1
ATOM 706 C CA . LEU A 1 92 ? 11.145 11.353 7.528 1.00 54.75 92 LEU A CA 1
ATOM 707 C C . LEU A 1 92 ? 10.587 10.590 6.313 1.00 54.75 92 LEU A C 1
ATOM 709 O O . LEU A 1 92 ? 10.204 11.219 5.329 1.00 54.75 92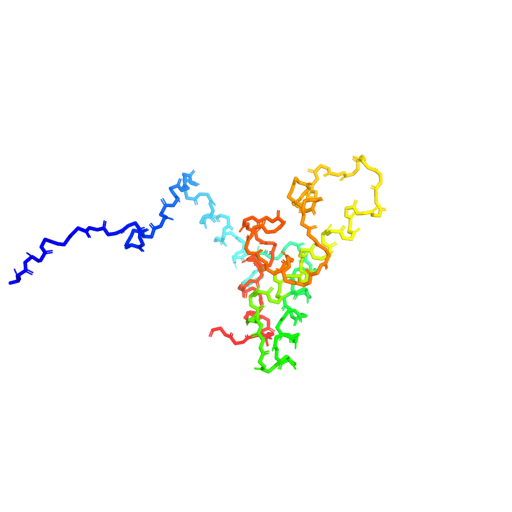 LEU A O 1
ATOM 713 N N . ARG A 1 93 ? 10.501 9.253 6.371 1.00 65.88 93 ARG A N 1
ATOM 714 C CA . ARG A 1 93 ? 10.070 8.413 5.236 1.00 65.88 93 ARG A CA 1
ATOM 715 C C . ARG A 1 93 ? 8.730 7.697 5.434 1.00 65.88 93 ARG A C 1
ATOM 717 O O . ARG A 1 93 ? 8.238 7.083 4.486 1.00 65.88 93 ARG A O 1
ATOM 724 N N . LEU A 1 94 ? 8.116 7.781 6.618 1.00 75.69 94 LEU A N 1
ATOM 725 C CA . LEU A 1 94 ? 6.828 7.134 6.880 1.00 75.69 94 LEU A CA 1
ATOM 726 C C . LEU A 1 94 ? 5.689 7.882 6.175 1.00 75.69 94 LEU A C 1
ATOM 728 O O . LEU A 1 94 ? 5.403 9.054 6.435 1.00 75.69 94 LEU A O 1
ATOM 732 N N . LYS A 1 95 ? 5.010 7.181 5.266 1.00 78.50 95 LYS A N 1
ATOM 733 C CA . LYS A 1 95 ? 3.851 7.712 4.546 1.00 78.50 95 LYS A CA 1
ATOM 734 C C . LYS A 1 95 ? 2.649 7.850 5.481 1.00 78.50 95 LYS A C 1
ATOM 736 O O . LYS A 1 95 ? 2.359 6.977 6.285 1.00 78.50 95 LYS A O 1
ATOM 741 N N . GLY A 1 96 ? 1.918 8.952 5.334 1.00 81.19 96 GLY A N 1
ATOM 742 C CA . GLY A 1 96 ? 0.686 9.203 6.085 1.00 81.19 96 GLY A CA 1
ATOM 743 C C . GLY A 1 96 ? 0.866 9.851 7.456 1.00 81.19 96 GLY A C 1
ATOM 744 O O . GLY A 1 96 ? -0.135 10.079 8.130 1.00 81.19 96 GLY A O 1
ATOM 745 N N . ARG A 1 97 ? 2.093 10.257 7.822 1.00 82.50 97 ARG A N 1
ATOM 746 C CA . ARG A 1 97 ? 2.417 10.977 9.072 1.00 82.50 97 ARG A CA 1
ATOM 747 C C . ARG A 1 97 ? 1.474 12.144 9.385 1.00 82.50 97 ARG A C 1
ATOM 749 O O . ARG A 1 97 ? 1.131 12.358 10.537 1.00 82.50 97 ARG A O 1
ATOM 756 N N . ARG A 1 98 ? 1.055 12.909 8.372 1.00 83.62 98 ARG A N 1
ATOM 757 C CA . ARG A 1 98 ? 0.193 14.088 8.567 1.00 83.62 98 ARG A CA 1
ATOM 758 C C . ARG A 1 98 ? -1.283 13.738 8.776 1.00 83.62 98 ARG A C 1
ATOM 760 O O . ARG A 1 98 ? -1.977 14.458 9.486 1.00 83.62 98 ARG A O 1
ATOM 767 N N . ASN A 1 99 ? -1.764 12.676 8.133 1.00 86.31 99 ASN A N 1
ATOM 768 C CA . ASN A 1 99 ? -3.190 12.348 8.103 1.00 86.31 99 ASN A CA 1
ATOM 769 C C . ASN A 1 99 ? -3.563 11.350 9.207 1.00 86.31 99 ASN A C 1
ATOM 771 O O . ASN A 1 99 ? -4.543 11.570 9.911 1.00 86.31 99 ASN A O 1
ATOM 775 N N . LEU A 1 100 ? -2.754 10.305 9.407 1.00 88.19 100 LEU A N 1
ATOM 776 C CA . LEU A 1 100 ? -3.034 9.199 10.331 1.00 88.19 100 LEU A CA 1
ATOM 777 C C . LEU A 1 100 ? -3.292 9.597 11.794 1.00 88.19 100 LEU A C 1
ATOM 779 O O . LEU A 1 100 ? -4.160 8.967 12.400 1.00 88.19 100 LEU A O 1
ATOM 783 N N . PRO A 1 101 ? -2.636 10.626 12.373 1.00 88.25 101 PRO A N 1
ATOM 784 C CA . PRO A 1 101 ? -2.944 11.068 13.735 1.00 88.25 101 PRO A CA 1
ATOM 785 C C . PRO A 1 101 ? -4.382 11.574 13.914 1.00 88.25 101 PRO A C 1
ATOM 787 O O . PRO A 1 101 ? -4.891 11.584 15.027 1.00 88.25 101 PRO A O 1
ATOM 790 N N . ARG A 1 102 ? -5.045 11.992 12.826 1.00 89.12 102 ARG A N 1
ATOM 791 C CA . ARG A 1 102 ? -6.414 12.538 12.834 1.00 89.12 102 ARG A CA 1
ATOM 792 C C . ARG A 1 102 ? -7.484 11.493 12.522 1.00 89.12 102 ARG A C 1
ATOM 794 O O . ARG A 1 102 ? -8.669 11.802 12.566 1.00 89.12 102 ARG A O 1
ATOM 801 N N . VAL A 1 103 ? -7.080 10.283 12.147 1.00 91.31 103 VAL A N 1
ATOM 802 C CA . VAL A 1 103 ? -7.993 9.195 11.786 1.00 91.31 103 VAL A CA 1
ATOM 803 C C . VAL A 1 103 ? -8.245 8.330 13.017 1.00 91.31 103 VAL A C 1
ATOM 805 O O . VAL A 1 103 ? -7.328 8.098 13.804 1.00 91.31 103 VAL A O 1
ATOM 808 N N . GLY A 1 104 ? -9.469 7.831 13.195 1.00 91.94 104 GLY A N 1
ATOM 809 C CA . GLY A 1 104 ? -9.813 6.875 14.253 1.00 91.94 104 GLY A CA 1
ATOM 810 C C . GLY A 1 104 ? -9.073 5.536 14.123 1.00 91.94 104 GLY A C 1
ATOM 811 O O . GLY A 1 104 ? -8.349 5.283 13.159 1.00 91.94 104 GLY A O 1
ATOM 812 N N . TRP A 1 105 ? -9.169 4.680 15.142 1.00 93.31 105 TRP A N 1
ATOM 813 C CA . TRP A 1 105 ? -8.630 3.307 15.088 1.00 93.31 105 TRP A CA 1
ATOM 814 C C . TRP A 1 105 ? -9.635 2.297 14.527 1.00 93.31 105 TRP A C 1
ATOM 816 O O . TRP A 1 105 ? -9.258 1.178 14.192 1.00 93.31 105 TRP A O 1
ATOM 826 N N . ALA A 1 106 ? -10.903 2.693 14.408 1.00 93.50 106 ALA A N 1
ATOM 827 C CA . ALA A 1 106 ? -11.946 1.852 13.858 1.00 93.50 106 ALA A CA 1
ATOM 828 C C . ALA A 1 106 ? -11.693 1.554 12.374 1.00 93.50 106 ALA A C 1
ATOM 830 O O . ALA A 1 106 ? -11.212 2.397 11.612 1.00 93.50 106 ALA A O 1
ATOM 831 N N . PHE A 1 107 ? -12.087 0.355 11.952 1.00 90.94 107 PHE A N 1
ATOM 832 C CA . PHE A 1 107 ? -11.968 -0.085 10.566 1.00 90.94 107 PHE A CA 1
ATOM 833 C C . PHE A 1 107 ? -12.673 0.874 9.585 1.00 90.94 107 PHE A C 1
ATOM 835 O O . PHE A 1 107 ? -12.136 1.183 8.521 1.00 90.94 107 PHE A O 1
ATOM 842 N N . GLU A 1 108 ? -13.828 1.416 9.983 1.00 91.38 108 GLU A N 1
ATOM 843 C CA . GLU A 1 108 ? -14.606 2.391 9.208 1.00 91.38 108 GLU A CA 1
ATOM 844 C C . GLU A 1 108 ? -13.848 3.683 8.896 1.00 91.38 108 GLU A C 1
ATOM 846 O O . GLU A 1 108 ? -14.056 4.288 7.845 1.00 91.38 108 GLU A O 1
ATOM 851 N N . ASP A 1 109 ? -12.933 4.095 9.769 1.00 92.25 109 ASP A N 1
ATOM 852 C CA . ASP A 1 109 ? -12.118 5.285 9.548 1.00 92.25 109 ASP A CA 1
ATOM 853 C C . ASP A 1 109 ? -10.880 4.979 8.711 1.00 92.25 109 ASP A C 1
ATOM 855 O O . ASP A 1 109 ? -10.509 5.762 7.836 1.00 92.25 109 ASP A O 1
ATOM 859 N N . LEU A 1 110 ? -10.273 3.811 8.927 1.00 92.19 110 LEU A N 1
ATOM 860 C CA . LEU A 1 110 ? -9.057 3.391 8.232 1.00 92.19 110 LEU A CA 1
ATOM 861 C C . LEU A 1 110 ? -9.310 2.976 6.777 1.00 92.19 110 LEU A C 1
ATOM 863 O O . LEU A 1 110 ? -8.432 3.144 5.930 1.00 92.19 110 LEU A O 1
ATOM 867 N N . ARG A 1 111 ? -10.504 2.463 6.454 1.00 90.38 111 ARG A N 1
ATOM 868 C CA . ARG A 1 111 ? -10.854 2.047 5.083 1.00 90.38 111 ARG A CA 1
ATOM 869 C C . ARG A 1 111 ? -11.060 3.217 4.118 1.00 90.38 111 ARG A C 1
ATOM 871 O O . ARG A 1 111 ? -11.068 3.006 2.900 1.00 90.38 111 ARG A O 1
ATOM 878 N N . LYS A 1 112 ? -11.272 4.432 4.640 1.00 88.81 112 LYS A N 1
ATOM 879 C CA . LYS A 1 112 ? -11.608 5.619 3.842 1.00 88.81 112 LYS A CA 1
ATOM 880 C C . LYS A 1 112 ? -10.457 5.980 2.890 1.00 88.81 112 LYS A C 1
ATOM 882 O O . LYS A 1 112 ? -9.289 5.962 3.291 1.00 88.81 112 LYS A O 1
ATOM 887 N N . PRO A 1 113 ? -10.749 6.347 1.628 1.00 81.19 113 PRO A N 1
ATOM 888 C CA . PRO A 1 113 ? -9.734 6.877 0.724 1.00 81.19 113 PRO A CA 1
ATOM 889 C C . PRO A 1 113 ? -9.024 8.084 1.351 1.00 81.19 113 PRO A C 1
ATOM 891 O O . PRO A 1 113 ? -9.673 8.998 1.851 1.00 81.19 113 PRO A O 1
ATOM 894 N N . GLY A 1 114 ? -7.690 8.095 1.338 1.00 81.00 114 GLY A N 1
ATOM 895 C CA . GLY A 1 114 ? -6.903 9.205 1.886 1.00 81.00 114 GLY A CA 1
ATOM 896 C C . GLY A 1 114 ? -6.700 9.198 3.407 1.00 81.00 114 GLY A C 1
ATOM 897 O O . GLY A 1 114 ? -6.021 10.100 3.902 1.00 81.00 114 GLY A O 1
ATOM 898 N N . ALA A 1 115 ? -7.202 8.182 4.128 1.00 82.88 115 ALA A N 1
ATOM 899 C CA . ALA A 1 115 ? -7.011 8.033 5.577 1.00 82.88 115 ALA A CA 1
ATOM 900 C C . ALA A 1 115 ? -5.529 8.111 5.993 1.00 82.88 115 ALA A C 1
ATOM 902 O O . ALA A 1 115 ? -5.185 8.768 6.971 1.00 82.88 115 ALA A O 1
ATOM 903 N N . TYR A 1 116 ? -4.627 7.521 5.207 1.00 79.94 116 TYR A N 1
ATOM 904 C CA . TYR A 1 116 ? -3.187 7.707 5.396 1.00 79.94 116 TYR A CA 1
ATOM 905 C C . TYR A 1 116 ? -2.548 8.461 4.230 1.00 79.94 116 TYR A C 1
ATOM 907 O O . TYR A 1 116 ? -1.976 9.528 4.437 1.00 79.94 116 TYR A O 1
ATOM 915 N N . VAL A 1 117 ? -2.688 7.981 2.993 1.00 79.88 117 VAL A N 1
ATOM 916 C CA . VAL A 1 117 ? -2.194 8.671 1.793 1.00 79.88 117 VAL A CA 1
ATOM 917 C C . VAL A 1 117 ? -3.147 8.509 0.620 1.00 79.88 117 VAL A C 1
ATOM 919 O O . VAL A 1 117 ? -3.955 7.586 0.562 1.00 79.88 117 VAL A O 1
ATOM 922 N N . THR A 1 118 ? -3.004 9.406 -0.353 1.00 75.19 118 THR A N 1
ATOM 923 C CA . THR A 1 118 ? -3.726 9.344 -1.628 1.00 75.19 118 THR A CA 1
ATOM 924 C C . THR A 1 118 ? -3.280 8.164 -2.489 1.00 75.19 118 THR A C 1
ATOM 926 O O . THR A 1 118 ? -4.108 7.562 -3.163 1.00 75.19 118 THR A O 1
ATOM 929 N N . GLN A 1 119 ? -1.983 7.829 -2.464 1.00 76.50 119 GLN A N 1
ATOM 930 C CA . GLN A 1 119 ? -1.407 6.754 -3.271 1.00 76.50 119 GLN A CA 1
ATOM 931 C C . GLN A 1 119 ? -0.768 5.665 -2.396 1.00 76.50 119 GLN A C 1
ATOM 933 O O . GLN A 1 119 ? 0.385 5.818 -1.964 1.00 76.50 119 GLN A O 1
ATOM 938 N N . PRO A 1 120 ? -1.520 4.593 -2.102 1.00 81.06 120 PRO A N 1
ATOM 939 C CA . PRO A 1 120 ? -1.036 3.473 -1.319 1.00 81.06 120 PRO A CA 1
ATOM 940 C C . PRO A 1 120 ? 0.222 2.787 -1.836 1.00 81.06 120 PRO A C 1
ATOM 942 O O . PRO A 1 120 ? 0.421 2.717 -3.048 1.00 81.06 120 PRO A O 1
ATOM 945 N N . PHE A 1 121 ? 1.040 2.209 -0.945 1.00 80.44 121 PHE A N 1
ATOM 946 C CA . PHE A 1 121 ? 2.163 1.365 -1.363 1.00 80.44 121 PHE A CA 1
ATOM 947 C C . PHE A 1 121 ? 1.662 0.167 -2.162 1.00 80.44 121 PHE A C 1
ATOM 949 O O . PHE A 1 121 ? 2.246 -0.160 -3.190 1.00 80.44 121 PHE A O 1
ATOM 956 N N . ARG A 1 122 ? 0.524 -0.425 -1.780 1.00 77.44 122 ARG A N 1
ATOM 957 C CA . ARG A 1 122 ? -0.054 -1.544 -2.535 1.00 77.44 122 ARG A CA 1
ATOM 958 C C . ARG A 1 122 ? -0.372 -1.235 -3.998 1.00 77.44 122 ARG A C 1
ATOM 960 O O . ARG A 1 122 ? -0.438 -2.162 -4.796 1.00 77.44 122 ARG A O 1
ATOM 967 N N . GLN A 1 123 ? -0.553 0.031 -4.390 1.00 80.94 123 GLN A N 1
ATOM 968 C CA . GLN A 1 123 ? -0.831 0.347 -5.796 1.00 80.94 123 GLN A CA 1
ATOM 969 C C . GLN A 1 123 ? 0.336 -0.017 -6.723 1.00 80.94 123 GLN A C 1
ATOM 971 O O . GLN A 1 123 ? 0.094 -0.343 -7.884 1.00 80.94 123 GLN A O 1
ATOM 976 N N . THR A 1 124 ? 1.578 -0.044 -6.221 1.00 76.31 124 THR A N 1
ATOM 977 C CA . THR A 1 124 ? 2.730 -0.535 -6.998 1.00 76.31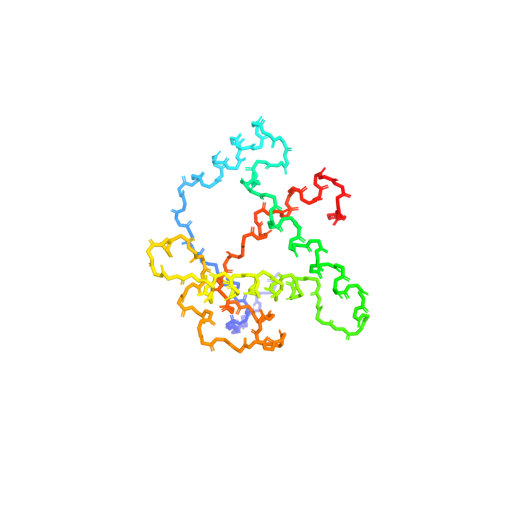 124 THR A CA 1
ATOM 978 C C . THR A 1 124 ? 2.748 -2.060 -7.126 1.00 76.31 124 THR A C 1
ATOM 980 O O . THR A 1 124 ? 3.425 -2.593 -8.000 1.00 76.31 124 THR A O 1
ATOM 983 N N . CYS A 1 125 ? 1.980 -2.762 -6.289 1.00 78.88 125 CYS A N 1
ATOM 984 C CA . CYS A 1 125 ? 1.957 -4.218 -6.199 1.00 78.88 125 CYS A CA 1
ATOM 985 C C . CYS A 1 125 ? 0.869 -4.883 -7.044 1.00 78.88 125 CYS A C 1
ATOM 987 O O . CYS A 1 125 ? 0.859 -6.102 -7.134 1.00 78.88 125 CYS A O 1
ATOM 989 N N . THR A 1 126 ? -0.000 -4.119 -7.712 1.00 81.94 126 THR A N 1
ATOM 990 C CA . THR A 1 126 ? -1.063 -4.675 -8.569 1.00 81.94 126 THR A CA 1
ATOM 991 C C . THR A 1 126 ? -0.502 -5.614 -9.643 1.00 81.94 126 THR A C 1
ATOM 993 O O . THR A 1 126 ? -0.935 -6.755 -9.754 1.00 81.94 126 THR A O 1
ATOM 996 N N . GLN A 1 127 ? 0.515 -5.164 -10.385 1.00 83.31 127 GLN A N 1
ATOM 997 C CA . GLN A 1 127 ? 1.160 -5.972 -11.424 1.00 83.31 127 GLN A CA 1
ATOM 998 C C . GLN A 1 127 ? 1.922 -7.182 -10.839 1.00 83.31 127 GLN A C 1
ATOM 1000 O O . GLN A 1 127 ? 1.706 -8.293 -11.329 1.00 83.31 127 GLN A O 1
ATOM 1005 N N . PRO A 1 128 ? 2.747 -7.025 -9.781 1.00 86.88 128 PRO A N 1
ATOM 1006 C CA . PRO A 1 128 ? 3.369 -8.161 -9.103 1.00 86.88 128 PRO A CA 1
ATOM 1007 C C . PRO A 1 128 ? 2.385 -9.222 -8.594 1.00 86.88 128 PRO A C 1
ATOM 1009 O O . PRO A 1 128 ? 2.658 -10.405 -8.748 1.00 86.88 128 PRO A O 1
ATOM 1012 N N . LEU A 1 129 ? 1.238 -8.832 -8.024 1.00 86.12 129 LEU A N 1
ATOM 1013 C CA . LEU A 1 129 ? 0.242 -9.783 -7.508 1.00 86.12 129 LEU A CA 1
ATOM 1014 C C . LEU A 1 129 ? -0.297 -10.701 -8.611 1.00 86.12 129 LEU A C 1
ATOM 1016 O O . LEU A 1 129 ? -0.395 -11.908 -8.398 1.00 86.12 129 LEU A O 1
ATOM 1020 N N . VAL A 1 130 ? -0.616 -10.133 -9.777 1.00 87.38 130 VAL A N 1
ATOM 1021 C CA . VAL A 1 130 ? -1.092 -10.897 -10.940 1.00 87.38 130 VAL A CA 1
ATOM 1022 C C . VAL A 1 130 ? 0.033 -11.759 -11.509 1.00 87.38 130 VAL A C 1
ATOM 1024 O O . VAL A 1 130 ? -0.150 -12.946 -11.749 1.00 87.38 130 VAL A O 1
ATOM 1027 N N . THR A 1 131 ? 1.228 -11.184 -11.671 1.00 86.56 131 THR A N 1
ATOM 1028 C CA . THR A 1 131 ? 2.389 -11.882 -12.254 1.00 86.56 131 THR A CA 1
ATOM 1029 C C . THR A 1 131 ? 2.807 -13.096 -11.418 1.00 86.56 131 THR A C 1
ATOM 1031 O O . THR A 1 131 ? 3.195 -14.121 -11.966 1.00 86.56 131 THR A O 1
ATOM 1034 N N . LEU A 1 132 ? 2.702 -12.999 -10.091 1.00 86.75 132 LEU A N 1
ATOM 1035 C CA . LEU A 1 132 ? 3.005 -14.090 -9.163 1.00 86.75 132 LEU A CA 1
ATOM 1036 C C . LEU A 1 132 ? 1.869 -15.121 -9.034 1.00 86.75 132 LEU A C 1
ATOM 1038 O O . LEU A 1 132 ? 1.992 -16.048 -8.237 1.00 86.75 132 LEU A O 1
ATOM 1042 N N . GLY A 1 133 ? 0.755 -14.957 -9.756 1.00 88.25 133 GLY A N 1
ATOM 1043 C CA . GLY A 1 133 ? -0.405 -15.849 -9.667 1.00 88.25 133 GLY A CA 1
ATOM 1044 C C . GLY A 1 133 ? -1.122 -15.800 -8.314 1.00 88.25 133 GLY A C 1
ATOM 1045 O O . GLY A 1 133 ? -1.840 -16.729 -7.957 1.00 88.25 133 GLY A O 1
ATOM 1046 N N . LEU A 1 134 ? -0.922 -14.734 -7.531 1.00 86.38 134 LEU A N 1
ATOM 1047 C CA . LEU A 1 134 ? -1.545 -14.578 -6.213 1.00 86.38 134 LEU A CA 1
ATOM 1048 C C . LEU A 1 134 ? -2.992 -14.082 -6.315 1.00 86.38 134 LEU A C 1
ATOM 1050 O O . LEU A 1 134 ? -3.783 -14.275 -5.388 1.00 86.38 134 LEU A O 1
ATOM 1054 N N . VAL A 1 135 ? -3.325 -13.421 -7.425 1.00 83.94 135 VAL A N 1
ATOM 1055 C CA . VAL A 1 135 ? -4.660 -12.911 -7.747 1.00 83.94 135 VAL A CA 1
ATOM 1056 C C . VAL A 1 135 ? -4.927 -13.052 -9.244 1.00 83.94 135 VAL A C 1
ATOM 1058 O O . VAL A 1 135 ? -3.995 -13.037 -10.047 1.00 83.94 135 VAL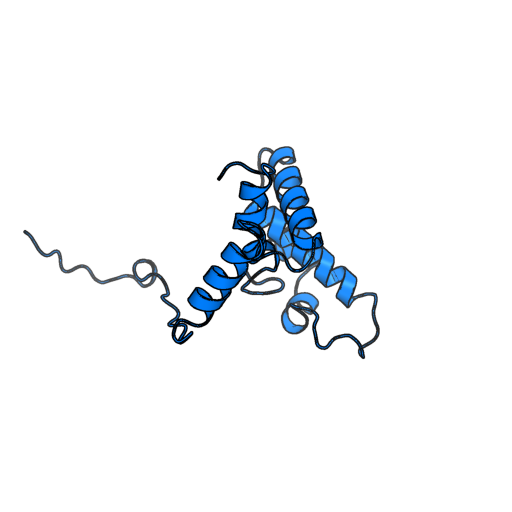 A O 1
ATOM 1061 N N . GLU A 1 136 ? -6.202 -13.135 -9.609 1.00 82.12 136 GLU A N 1
ATOM 1062 C CA . GLU A 1 136 ? -6.657 -13.033 -10.998 1.00 82.12 136 GLU A CA 1
ATOM 1063 C C . GLU A 1 136 ? -6.724 -11.552 -11.410 1.00 82.12 136 GLU A C 1
ATOM 1065 O O . GLU A 1 136 ? -7.074 -10.696 -10.588 1.00 82.12 136 GLU A O 1
ATOM 1070 N N . GLY A 1 137 ? -6.302 -11.258 -12.644 1.00 67.12 137 GLY A N 1
ATOM 1071 C CA . GLY A 1 137 ? -6.180 -9.906 -13.204 1.00 67.12 137 GLY A CA 1
ATOM 1072 C C . GLY A 1 137 ? -7.337 -9.507 -14.103 1.00 67.12 137 GLY A C 1
ATOM 1073 O O . GLY A 1 137 ? -7.947 -10.413 -14.709 1.00 67.12 137 GLY A O 1
#

Sequence (137 aa):
MTAAWGILQPSDIPSARRLQSLGLTRAIRRFNDKAVPGMGGLWFAMPLIWSMLGIRVARKLERGPGPIQSANAVEALAMKLALKDRDDKEFLRLKGRRNLPRVGWAFEDLRKPGAYVTQPFRQTCTQPLVTLGLVEG